Protein AF-A0A7C3LG08-F1 (afdb_monomer_lite)

Sequence (67 aa):
IAGLLADASPEGQARLQAILRQYPLGRRRGGLGRPQDVADAVVFLASERAQWITGQVLSVNGGYAML

Secondary structure (DSSP, 8-state):
-HHHH--SSHHHHHHHHHHHTT-HHHHHHTSSPPHHHHHHHHHHHHSGGGTT--S-----STTS---

Foldseek 3Di:
DLCVQADPDPVSVVRQVVVCVLAQQCVVVVHFDDPVLVVVVVVCCPDPVVVPPPPDDDDSGNNNDDD

Radius of gyration: 15.12 Å; chains: 1; bounding box: 22×16×48 Å

Structure (mmCIF, N/CA/C/O backbone):
data_AF-A0A7C3LG08-F1
#
_entry.id   AF-A0A7C3LG08-F1
#
loop_
_atom_site.group_PDB
_atom_site.id
_atom_site.type_symbol
_atom_site.label_atom_id
_atom_site.label_alt_id
_atom_site.label_comp_id
_atom_site.label_asym_id
_atom_site.label_entity_id
_atom_site.label_seq_id
_atom_site.pdbx_PDB_ins_code
_atom_site.Cartn_x
_atom_site.Cartn_y
_atom_site.Cartn_z
_atom_site.occupancy
_atom_site.B_iso_or_equiv
_atom_site.auth_seq_id
_atom_site.auth_comp_id
_atom_site.auth_asym_id
_atom_site.auth_atom_id
_atom_site.pdbx_PDB_model_num
ATOM 1 N N . ILE A 1 1 ? -4.760 2.581 -16.942 1.00 54.41 1 ILE A N 1
ATOM 2 C CA . ILE A 1 1 ? -3.490 3.343 -16.817 1.00 54.41 1 ILE A CA 1
ATOM 3 C C . ILE A 1 1 ? -2.393 2.759 -17.714 1.00 54.41 1 ILE A C 1
ATOM 5 O O . ILE A 1 1 ? -1.890 3.499 -18.542 1.00 54.41 1 ILE A O 1
ATOM 9 N N . ALA A 1 2 ? -2.071 1.456 -17.652 1.00 52.03 2 ALA A N 1
ATOM 10 C CA . ALA A 1 2 ? -1.040 0.852 -18.520 1.00 52.03 2 ALA A CA 1
ATOM 11 C C . ALA A 1 2 ? -1.273 1.061 -20.036 1.00 52.03 2 ALA A C 1
ATOM 13 O O . ALA A 1 2 ? -0.334 1.394 -20.749 1.00 52.03 2 ALA A O 1
ATOM 14 N N . GLY A 1 3 ? -2.523 0.974 -20.507 1.00 54.09 3 GLY A N 1
ATOM 15 C CA . GLY A 1 3 ? -2.867 1.222 -21.917 1.00 54.09 3 GLY A CA 1
ATOM 16 C C . GLY A 1 3 ? -2.734 2.678 -22.388 1.00 54.09 3 GLY A C 1
ATOM 17 O O . GLY A 1 3 ? -2.812 2.921 -23.581 1.00 54.09 3 GLY A O 1
ATOM 18 N N . LEU A 1 4 ? -2.526 3.641 -21.479 1.00 58.44 4 LEU A N 1
ATOM 19 C CA . LEU A 1 4 ? -2.275 5.047 -21.830 1.00 58.44 4 LEU A CA 1
ATOM 20 C C . LEU A 1 4 ? -0.771 5.339 -21.994 1.00 58.44 4 LEU A C 1
ATOM 22 O O . LEU A 1 4 ? -0.394 6.341 -22.587 1.00 58.44 4 LEU A O 1
ATOM 26 N N . LEU A 1 5 ? 0.090 4.485 -21.432 1.00 61.47 5 LEU A N 1
ATOM 27 C CA . LEU A 1 5 ? 1.543 4.689 -21.381 1.00 61.47 5 LEU A CA 1
ATOM 28 C C . LEU A 1 5 ? 2.303 3.900 -22.451 1.00 61.47 5 LEU A C 1
ATOM 30 O O . LEU A 1 5 ? 3.460 4.208 -22.716 1.00 61.47 5 LEU A O 1
ATOM 34 N N . ALA A 1 6 ? 1.659 2.896 -23.039 1.00 62.03 6 ALA A N 1
ATOM 35 C CA . ALA A 1 6 ? 2.194 2.074 -24.108 1.00 62.03 6 ALA A CA 1
ATOM 36 C C . ALA A 1 6 ? 1.165 2.019 -25.229 1.00 62.03 6 ALA A C 1
ATOM 38 O O . ALA A 1 6 ? 0.306 1.137 -25.258 1.00 62.03 6 ALA A O 1
ATOM 39 N N . ASP A 1 7 ? 1.238 2.981 -26.142 1.00 75.31 7 ASP A N 1
ATOM 40 C CA . ASP A 1 7 ? 0.731 2.712 -27.477 1.00 75.31 7 ASP A CA 1
ATOM 41 C C . ASP A 1 7 ? 1.604 1.622 -28.137 1.00 75.31 7 ASP A C 1
ATOM 43 O O . ASP A 1 7 ? 2.662 1.231 -27.630 1.00 75.31 7 ASP A O 1
ATOM 47 N N . ALA A 1 8 ? 1.149 1.075 -29.263 1.00 75.50 8 ALA A N 1
ATOM 48 C CA . ALA A 1 8 ? 1.881 0.016 -29.958 1.00 75.50 8 ALA A CA 1
ATOM 49 C C . ALA A 1 8 ? 3.201 0.505 -30.591 1.00 75.50 8 ALA A C 1
ATOM 51 O O . ALA A 1 8 ? 3.923 -0.304 -31.175 1.00 75.50 8 ALA A O 1
ATOM 52 N N . SER A 1 9 ? 3.515 1.803 -30.495 1.00 87.88 9 SER A N 1
ATOM 53 C CA . SER A 1 9 ? 4.719 2.366 -31.088 1.00 87.88 9 SER A CA 1
ATOM 54 C C . SER A 1 9 ? 5.977 1.901 -30.337 1.00 87.88 9 SER A C 1
ATOM 56 O O . SER A 1 9 ? 5.938 1.649 -29.126 1.00 87.88 9 SER A O 1
ATOM 58 N N . PRO A 1 10 ? 7.130 1.823 -31.022 1.00 87.38 10 PRO A N 1
ATOM 59 C CA . PRO A 1 10 ? 8.406 1.535 -30.370 1.00 87.38 10 PRO A CA 1
ATOM 60 C C . PRO A 1 10 ? 8.750 2.530 -29.249 1.00 87.38 10 PRO A C 1
ATOM 62 O O . PRO A 1 10 ? 9.322 2.145 -28.229 1.00 87.38 10 PRO A O 1
ATOM 65 N N . GLU A 1 11 ? 8.368 3.800 -29.403 1.00 88.88 11 GLU A N 1
ATOM 66 C CA . GLU A 1 11 ? 8.614 4.857 -28.418 1.00 88.88 11 GLU A CA 1
ATOM 67 C C . GLU A 1 11 ? 7.752 4.679 -27.162 1.00 88.88 11 GLU A C 1
ATOM 69 O O . GLU A 1 11 ? 8.263 4.771 -26.042 1.00 88.88 11 GLU A O 1
ATOM 74 N N . GLY A 1 12 ? 6.468 4.348 -27.329 1.00 85.62 12 GLY A N 1
ATOM 75 C CA . GLY A 1 12 ? 5.560 4.035 -26.224 1.00 85.62 12 GLY A CA 1
ATOM 76 C C . GLY A 1 12 ? 6.016 2.808 -25.438 1.00 85.62 12 GLY A C 1
ATOM 77 O O . GLY A 1 12 ? 6.063 2.828 -24.205 1.00 85.62 12 GLY A O 1
ATOM 78 N N . GLN A 1 13 ? 6.459 1.763 -26.138 1.00 84.44 13 GLN A N 1
ATOM 79 C CA . GLN A 1 13 ? 7.025 0.569 -25.508 1.00 84.44 13 GLN A CA 1
ATOM 80 C C . GLN A 1 13 ? 8.316 0.880 -24.738 1.00 8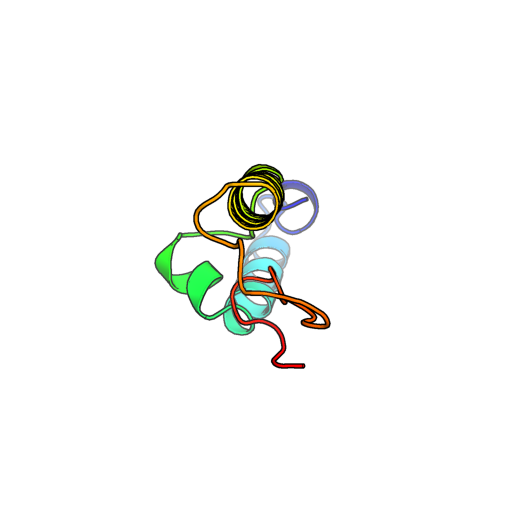4.44 13 GLN A C 1
ATOM 82 O O . GLN A 1 13 ? 8.472 0.436 -23.596 1.00 84.44 13 GLN A O 1
ATOM 87 N N . ALA A 1 14 ? 9.225 1.675 -25.310 1.00 87.00 14 ALA A N 1
ATOM 88 C CA . ALA A 1 14 ? 10.452 2.096 -24.637 1.00 87.00 14 ALA A CA 1
ATOM 89 C C . ALA A 1 14 ? 10.157 2.937 -23.384 1.00 87.00 14 ALA A C 1
ATOM 91 O O . ALA A 1 14 ? 10.774 2.731 -22.334 1.00 87.00 14 ALA A O 1
ATOM 92 N N . ARG A 1 15 ? 9.167 3.836 -23.458 1.00 85.94 15 ARG A N 1
ATOM 93 C CA . ARG A 1 15 ? 8.726 4.658 -22.327 1.00 85.94 15 ARG A CA 1
ATOM 94 C C . ARG A 1 15 ? 8.113 3.812 -21.215 1.00 85.94 15 ARG A C 1
ATOM 96 O O . ARG A 1 15 ? 8.483 3.986 -20.054 1.00 85.94 15 ARG A O 1
ATOM 103 N N . LEU A 1 16 ? 7.242 2.857 -21.548 1.00 84.12 16 LEU A N 1
ATOM 104 C CA . LEU A 1 16 ? 6.701 1.911 -20.570 1.00 84.12 16 LEU A CA 1
ATOM 105 C C . LEU A 1 16 ? 7.819 1.108 -19.899 1.00 84.12 16 LEU A C 1
ATOM 107 O O . LEU A 1 16 ? 7.827 0.981 -18.676 1.00 84.12 16 LEU A O 1
ATOM 111 N N . GLN A 1 17 ? 8.782 0.600 -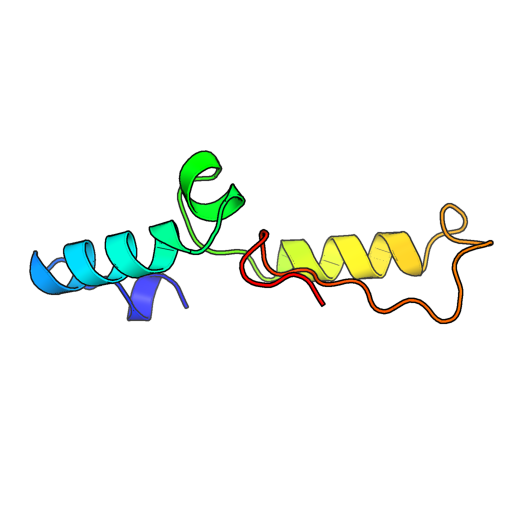20.669 1.00 85.44 17 GLN A N 1
ATOM 112 C CA . GLN A 1 17 ? 9.919 -0.139 -20.118 1.00 85.44 17 GLN A CA 1
ATOM 113 C C . GLN A 1 17 ? 10.761 0.723 -19.170 1.00 85.44 17 GLN A C 1
ATOM 115 O O . GLN A 1 17 ? 11.158 0.254 -18.102 1.00 85.44 17 GLN A O 1
ATOM 120 N N . ALA A 1 18 ? 11.004 1.990 -19.514 1.00 86.81 18 ALA A N 1
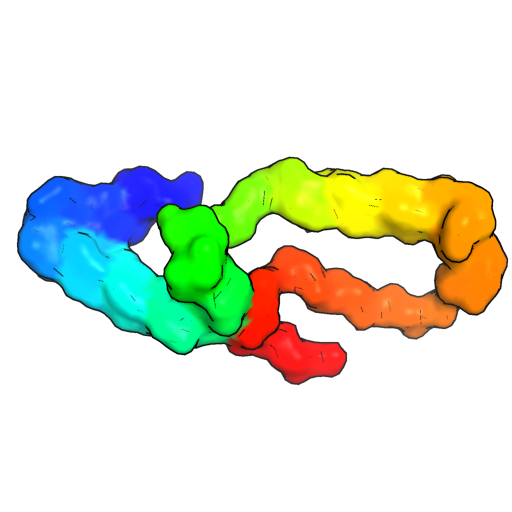ATOM 121 C CA . ALA A 1 18 ? 11.708 2.929 -18.643 1.00 86.81 18 ALA A CA 1
ATOM 122 C C . ALA A 1 18 ? 10.960 3.157 -17.318 1.00 86.81 18 ALA A C 1
ATOM 124 O O . ALA A 1 18 ? 11.586 3.141 -16.259 1.00 86.81 18 ALA A O 1
ATOM 125 N N . ILE A 1 19 ? 9.630 3.278 -17.359 1.00 85.56 19 ILE A N 1
ATOM 126 C CA . ILE A 1 19 ? 8.793 3.395 -16.157 1.00 85.56 19 ILE A CA 1
ATOM 127 C C . ILE A 1 19 ? 8.876 2.111 -15.328 1.00 85.56 19 ILE A C 1
ATOM 129 O O . ILE A 1 19 ? 9.204 2.167 -14.147 1.00 85.56 19 ILE A O 1
ATOM 133 N N . LEU A 1 20 ? 8.654 0.937 -15.929 1.00 85.81 20 LEU A N 1
ATOM 134 C CA . LEU A 1 20 ? 8.677 -0.351 -15.220 1.00 85.81 20 LEU A CA 1
ATOM 135 C C . LEU A 1 20 ? 10.023 -0.636 -14.546 1.00 85.81 20 LEU A C 1
ATOM 137 O O . LEU A 1 20 ? 10.071 -1.353 -13.545 1.00 85.81 20 LEU A O 1
ATOM 141 N N . ARG A 1 21 ? 11.123 -0.044 -15.030 1.00 86.25 21 ARG A N 1
ATOM 142 C CA . ARG A 1 21 ? 12.425 -0.152 -14.364 1.00 86.25 21 ARG A CA 1
ATOM 143 C C . ARG A 1 21 ? 12.432 0.412 -12.947 1.00 86.25 21 ARG A C 1
ATOM 145 O O . ARG A 1 21 ? 13.239 -0.077 -12.157 1.00 86.25 21 ARG A O 1
ATOM 152 N N . GLN A 1 22 ? 11.556 1.365 -12.644 1.00 86.25 22 GLN A N 1
ATOM 153 C CA . GLN A 1 22 ? 11.414 1.992 -11.330 1.00 86.25 22 GLN A CA 1
ATOM 154 C C . GLN A 1 22 ? 10.525 1.182 -10.373 1.00 86.25 22 GLN A C 1
ATOM 156 O O . GLN A 1 22 ? 10.503 1.476 -9.188 1.00 86.25 22 GLN A O 1
ATOM 161 N N . TYR A 1 23 ? 9.819 0.150 -10.853 1.00 87.56 23 TYR A N 1
ATOM 162 C CA . TYR A 1 23 ? 8.929 -0.689 -10.044 1.00 87.56 23 TYR A CA 1
ATOM 163 C C . TYR A 1 23 ? 9.538 -2.094 -9.899 1.00 87.56 23 TYR A C 1
ATOM 165 O O . TYR A 1 23 ? 9.411 -2.905 -10.824 1.00 87.56 23 TYR A O 1
ATOM 173 N N . PRO A 1 24 ? 10.172 -2.440 -8.761 1.00 84.50 24 PRO A N 1
ATOM 174 C CA . PRO A 1 24 ? 10.742 -3.768 -8.524 1.00 84.50 24 PRO A CA 1
ATOM 175 C C . PRO A 1 24 ? 9.764 -4.912 -8.822 1.00 84.50 24 PRO A C 1
ATOM 177 O O . PRO A 1 24 ? 10.130 -5.896 -9.471 1.00 84.50 24 PRO A O 1
ATOM 180 N N . LEU A 1 25 ? 8.499 -4.757 -8.415 1.00 82.81 25 LEU A N 1
ATOM 181 C CA . LEU A 1 25 ? 7.449 -5.732 -8.718 1.00 82.81 25 LEU A CA 1
ATOM 182 C C . LEU A 1 25 ? 6.914 -5.611 -10.147 1.00 82.81 25 LEU A C 1
ATOM 184 O O . LEU A 1 25 ? 6.504 -6.620 -10.718 1.00 82.81 25 LEU A O 1
ATOM 188 N N . GLY A 1 26 ? 6.976 -4.427 -10.757 1.00 71.75 26 GLY A N 1
ATOM 189 C CA . GLY A 1 26 ? 6.510 -4.218 -12.126 1.00 71.75 26 GLY A CA 1
ATOM 190 C C . GLY A 1 26 ? 7.310 -5.003 -13.166 1.00 71.75 26 GLY A C 1
ATOM 191 O O . GLY A 1 26 ? 6.735 -5.512 -14.128 1.00 71.75 26 GLY A O 1
ATOM 192 N N . ARG A 1 27 ? 8.613 -5.216 -12.923 1.00 64.50 27 ARG A N 1
ATOM 193 C CA . ARG A 1 27 ? 9.445 -6.106 -13.754 1.00 64.50 27 ARG A CA 1
ATOM 194 C C . ARG A 1 27 ? 9.067 -7.581 -13.615 1.00 64.50 27 ARG A C 1
ATOM 196 O O . ARG A 1 27 ? 9.060 -8.296 -14.609 1.00 64.50 27 ARG A O 1
ATOM 203 N N . ARG A 1 28 ? 8.778 -8.048 -12.393 1.00 65.19 28 ARG A N 1
ATOM 204 C CA . ARG A 1 28 ? 8.502 -9.473 -12.123 1.00 65.19 28 ARG A CA 1
ATOM 205 C C . ARG A 1 28 ? 7.068 -9.884 -12.447 1.00 65.19 28 ARG A C 1
ATOM 207 O O . ARG A 1 28 ? 6.848 -11.020 -12.846 1.00 65.19 28 ARG A O 1
ATOM 214 N N . ARG A 1 29 ? 6.101 -8.980 -12.269 1.00 69.69 29 ARG A N 1
ATOM 215 C CA . ARG A 1 29 ? 4.670 -9.245 -12.494 1.00 69.69 29 ARG A CA 1
ATOM 216 C C . ARG A 1 29 ? 4.180 -8.816 -13.884 1.00 69.69 29 ARG A C 1
ATOM 218 O O . ARG A 1 29 ? 3.015 -9.035 -14.200 1.00 69.69 29 ARG A O 1
ATOM 225 N N . GLY A 1 30 ? 5.062 -8.241 -14.709 1.00 66.56 30 GLY A N 1
ATOM 226 C CA . GLY A 1 30 ? 4.793 -7.921 -16.114 1.00 66.56 30 GLY A CA 1
ATOM 227 C C . GLY A 1 30 ? 3.886 -6.708 -16.327 1.00 66.56 30 GLY A C 1
ATOM 228 O O . GLY A 1 30 ? 3.089 -6.705 -17.261 1.00 66.56 30 GLY A O 1
ATOM 229 N N . GLY A 1 31 ? 3.964 -5.686 -15.469 1.00 76.69 31 GLY A N 1
ATOM 230 C CA . GLY A 1 31 ? 3.143 -4.485 -15.624 1.00 76.69 31 GLY A CA 1
ATOM 231 C C . GLY A 1 31 ? 3.036 -3.618 -14.375 1.00 76.69 31 GLY A C 1
ATOM 232 O O . GLY A 1 31 ? 3.655 -3.884 -13.351 1.00 76.69 31 GLY A O 1
ATOM 233 N N . LEU A 1 32 ? 2.238 -2.556 -14.470 1.00 83.81 32 LEU A N 1
ATOM 234 C CA . LEU A 1 32 ? 1.923 -1.685 -13.336 1.00 83.81 32 LEU A CA 1
ATOM 235 C C . LEU A 1 32 ? 0.929 -2.355 -12.377 1.00 83.81 32 LEU A C 1
ATOM 237 O O . LEU A 1 32 ? 0.212 -3.284 -12.758 1.00 83.81 32 LEU A O 1
ATOM 241 N N . GLY A 1 33 ? 0.872 -1.836 -11.147 1.00 84.94 33 GLY A N 1
ATOM 242 C CA . GLY A 1 33 ? -0.126 -2.240 -10.160 1.00 84.94 33 GLY A CA 1
ATOM 243 C C . GLY A 1 33 ? -1.555 -2.089 -10.685 1.00 84.94 33 GLY A C 1
ATOM 244 O O . GLY A 1 33 ? -1.859 -1.230 -11.522 1.00 84.94 33 GLY A O 1
ATOM 245 N N . ARG A 1 34 ? -2.436 -2.955 -10.199 1.00 87.88 34 ARG A N 1
ATOM 246 C CA . ARG A 1 34 ? -3.867 -2.972 -10.492 1.00 87.88 34 ARG A CA 1
ATOM 247 C C . ARG A 1 34 ? -4.628 -2.314 -9.340 1.00 87.88 34 ARG A C 1
ATOM 249 O O . ARG A 1 34 ? -4.149 -2.342 -8.209 1.00 87.88 34 ARG A O 1
ATOM 256 N N . PRO A 1 35 ? -5.843 -1.790 -9.577 1.00 91.44 35 PRO A N 1
ATOM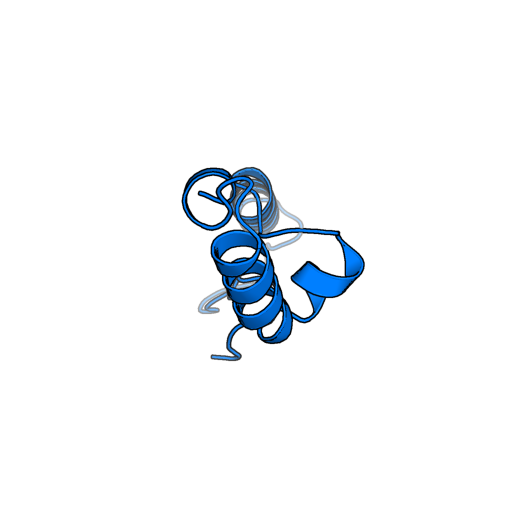 257 C CA . PRO A 1 35 ? -6.697 -1.288 -8.497 1.00 91.44 35 PRO A CA 1
ATOM 258 C C . PRO A 1 35 ? -6.917 -2.308 -7.367 1.00 91.44 35 PRO A C 1
ATOM 260 O O . PRO A 1 35 ? -7.039 -1.935 -6.206 1.00 91.44 35 PRO A O 1
ATOM 263 N N . GLN A 1 36 ? -6.914 -3.600 -7.693 1.00 93.62 36 GLN A N 1
ATOM 264 C CA . GLN A 1 36 ? -7.034 -4.679 -6.715 1.00 93.62 36 GLN A CA 1
ATOM 265 C C . GLN A 1 36 ? -5.860 -4.733 -5.729 1.00 93.62 36 GLN A C 1
ATOM 267 O O . GLN A 1 36 ? -6.089 -5.050 -4.571 1.00 93.62 36 GLN A O 1
ATOM 272 N N . ASP A 1 37 ? -4.637 -4.361 -6.129 1.00 92.19 37 ASP A N 1
ATOM 273 C CA . ASP A 1 37 ? -3.478 -4.445 -5.230 1.00 92.19 37 ASP A CA 1
ATOM 274 C C . ASP A 1 37 ? -3.641 -3.514 -4.007 1.00 92.19 37 ASP A C 1
ATOM 276 O O . ASP A 1 37 ? -3.264 -3.885 -2.897 1.00 92.19 37 ASP A O 1
ATOM 280 N N . VAL A 1 38 ? -4.249 -2.328 -4.175 1.00 94.25 38 VAL A N 1
ATOM 281 C CA . VAL A 1 38 ? -4.575 -1.435 -3.044 1.00 94.25 38 VAL A CA 1
ATOM 282 C C . VAL A 1 38 ? -5.824 -1.889 -2.290 1.00 94.25 38 VAL A C 1
ATOM 284 O O . VAL A 1 38 ? -5.851 -1.803 -1.065 1.00 94.25 38 VAL A O 1
ATOM 287 N N . ALA A 1 39 ? -6.835 -2.415 -2.988 1.00 97.19 39 ALA A N 1
ATOM 288 C CA . ALA A 1 39 ? -8.042 -2.927 -2.346 1.00 97.19 39 ALA A CA 1
ATOM 289 C C . ALA A 1 39 ? -7.720 -4.078 -1.379 1.00 97.19 39 ALA A C 1
ATOM 291 O O . ALA A 1 39 ? -8.172 -4.061 -0.237 1.00 97.19 39 ALA A O 1
ATOM 292 N N . ASP A 1 40 ? -6.873 -5.021 -1.794 1.00 97.12 40 ASP A N 1
ATOM 293 C CA . ASP A 1 40 ? -6.467 -6.160 -0.967 1.00 97.12 40 ASP A CA 1
ATOM 294 C C . ASP A 1 40 ? -5.675 -5.713 0.273 1.00 97.12 40 ASP A C 1
ATOM 296 O O . ASP A 1 40 ? -5.874 -6.246 1.367 1.00 97.12 40 ASP A O 1
ATOM 300 N N . ALA A 1 41 ? -4.820 -4.692 0.142 1.00 96.94 41 ALA A N 1
ATOM 301 C CA . ALA A 1 41 ? -4.098 -4.113 1.275 1.00 96.94 41 ALA A CA 1
ATOM 302 C C . ALA A 1 41 ? -5.048 -3.454 2.290 1.00 96.94 41 ALA A C 1
ATOM 304 O O . ALA A 1 41 ? -4.878 -3.623 3.498 1.00 96.94 41 ALA A O 1
ATOM 305 N N . VAL A 1 42 ? -6.077 -2.747 1.811 1.00 97.56 42 VAL A N 1
ATOM 306 C CA . VAL A 1 42 ? -7.121 -2.163 2.668 1.00 97.56 42 VAL A CA 1
ATOM 307 C C . VAL A 1 42 ? -7.915 -3.259 3.376 1.00 97.56 42 VAL A C 1
ATOM 309 O O . VAL A 1 42 ? -8.120 -3.173 4.584 1.00 97.56 42 VAL A O 1
ATOM 312 N N . VAL A 1 43 ? -8.312 -4.314 2.659 1.00 98.19 43 VAL A N 1
ATOM 313 C CA . VAL A 1 43 ? -9.019 -5.465 3.245 1.00 98.19 43 VAL A CA 1
ATOM 314 C C . VAL A 1 43 ? -8.174 -6.132 4.332 1.00 98.19 43 VAL A C 1
ATOM 316 O O . VAL A 1 43 ? -8.701 -6.471 5.389 1.00 98.19 43 VAL A O 1
ATOM 319 N N . PHE A 1 44 ? -6.863 -6.284 4.119 1.00 98.06 44 PHE A N 1
ATOM 320 C CA . PHE A 1 44 ? -5.955 -6.791 5.147 1.00 98.06 44 PHE A CA 1
ATOM 321 C C . PHE A 1 44 ? -5.941 -5.895 6.392 1.00 98.06 44 PHE A C 1
ATOM 323 O O . PHE A 1 44 ? -6.144 -6.406 7.494 1.00 98.06 44 PHE A O 1
ATOM 330 N N . LEU A 1 45 ? -5.748 -4.582 6.223 1.00 97.81 45 LEU A N 1
ATOM 331 C CA . LEU A 1 45 ? -5.704 -3.630 7.340 1.00 97.81 45 LEU A CA 1
ATOM 332 C C . LEU A 1 45 ? -7.032 -3.543 8.104 1.00 97.81 45 LEU A C 1
ATOM 334 O O . LEU A 1 45 ? -7.025 -3.309 9.306 1.00 97.81 45 LEU A O 1
ATOM 338 N N . ALA A 1 46 ? -8.161 -3.757 7.428 1.00 97.50 46 ALA A N 1
ATOM 339 C CA . ALA A 1 46 ? -9.481 -3.796 8.052 1.00 97.50 46 ALA A CA 1
ATOM 340 C C . ALA A 1 46 ? -9.801 -5.137 8.743 1.00 97.50 46 ALA A C 1
ATOM 342 O O . ALA A 1 46 ? -10.801 -5.240 9.450 1.00 97.50 46 ALA A O 1
ATOM 343 N N . SER A 1 47 ? -8.996 -6.179 8.522 1.00 98.44 47 SER A N 1
ATOM 344 C CA . SER A 1 47 ? -9.238 -7.509 9.086 1.00 98.44 47 SER A CA 1
ATOM 345 C C . SER A 1 47 ? -8.688 -7.657 10.508 1.00 98.44 47 SER A C 1
ATOM 347 O O . SER A 1 47 ? -7.741 -6.977 10.900 1.00 98.44 47 SER A O 1
ATOM 349 N N . GLU A 1 48 ? -9.189 -8.648 11.253 1.00 98.31 48 GLU A N 1
ATOM 350 C CA . GLU A 1 48 ? -8.673 -9.000 12.590 1.00 98.31 48 GLU A CA 1
ATOM 351 C C . GLU A 1 48 ? -7.173 -9.344 12.594 1.00 98.31 48 GLU A C 1
ATOM 353 O O . GLU A 1 48 ? -6.494 -9.224 13.614 1.00 98.31 48 GLU A O 1
ATOM 358 N N . ARG A 1 49 ? -6.610 -9.726 11.439 1.00 98.19 49 ARG A N 1
ATOM 359 C CA . ARG A 1 49 ? -5.175 -10.021 11.304 1.00 98.19 49 ARG A CA 1
ATOM 360 C C . ARG A 1 49 ? -4.297 -8.790 11.523 1.00 98.19 49 ARG A C 1
ATOM 362 O O . ARG A 1 49 ? -3.125 -8.947 11.851 1.00 98.19 49 ARG A O 1
ATOM 369 N N . ALA A 1 50 ? -4.848 -7.591 11.354 1.00 98.25 50 ALA A N 1
ATOM 370 C CA . ALA A 1 50 ? -4.153 -6.328 11.552 1.00 98.25 50 ALA A CA 1
ATOM 371 C C . ALA A 1 50 ? -4.474 -5.666 12.908 1.00 98.25 50 ALA A C 1
ATOM 373 O O . ALA A 1 50 ? -4.120 -4.509 13.104 1.00 98.25 50 ALA A O 1
ATOM 374 N N . GLN A 1 51 ? -5.088 -6.380 13.867 1.00 98.12 51 GLN A N 1
ATOM 375 C CA . GLN A 1 51 ? -5.606 -5.803 15.125 1.00 98.12 51 GLN A CA 1
ATOM 376 C C . GLN A 1 51 ? -4.593 -5.019 15.980 1.00 98.12 51 GLN A C 1
ATOM 378 O O . GLN A 1 51 ? -4.991 -4.221 16.823 1.00 98.12 51 GLN A O 1
ATOM 383 N N . TRP A 1 52 ? -3.291 -5.244 15.787 1.00 98.00 52 TRP A N 1
ATOM 384 C CA . TRP A 1 52 ? -2.225 -4.554 16.522 1.00 98.00 52 TRP A CA 1
ATOM 385 C C . TRP A 1 52 ? -1.449 -3.534 15.674 1.00 98.00 52 TRP A C 1
ATOM 387 O O . TRP A 1 52 ? -0.436 -2.992 16.111 1.00 98.00 52 TRP A O 1
ATOM 397 N N . ILE A 1 53 ? -1.896 -3.277 14.444 1.00 97.44 53 ILE A N 1
ATOM 398 C CA . ILE A 1 53 ? -1.265 -2.341 13.513 1.00 97.44 53 ILE A CA 1
ATOM 399 C C . ILE A 1 53 ? -2.023 -1.016 13.580 1.00 97.44 53 ILE A C 1
ATOM 401 O O . ILE A 1 53 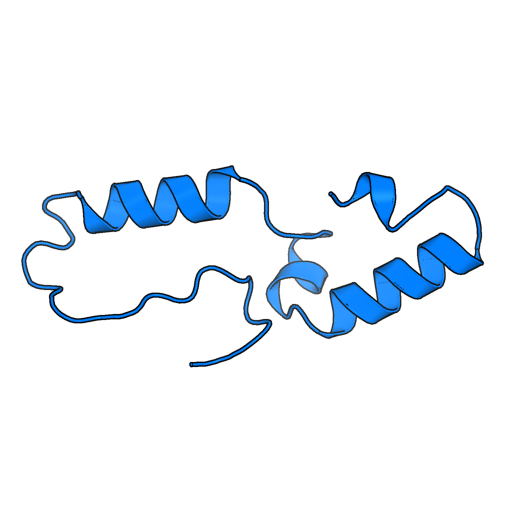? -3.171 -0.919 13.158 1.00 97.44 53 ILE A O 1
ATOM 405 N N . THR A 1 54 ? -1.372 0.026 14.094 1.00 97.00 54 THR A N 1
ATOM 406 C CA . THR A 1 54 ? -1.940 1.377 14.176 1.00 97.00 54 THR A CA 1
ATOM 407 C C . THR A 1 54 ? -0.878 2.448 13.926 1.00 97.00 54 THR A C 1
ATOM 409 O O . THR A 1 54 ? 0.319 2.215 14.115 1.00 97.00 54 THR A O 1
ATOM 412 N N . GLY A 1 55 ? -1.309 3.616 13.442 1.00 95.75 55 GLY A N 1
ATOM 413 C CA . GLY A 1 55 ? -0.440 4.763 13.151 1.00 95.75 55 GLY A CA 1
ATOM 414 C C . GLY A 1 55 ? 0.555 4.559 12.001 1.00 95.75 55 GLY A C 1
ATOM 415 O O . GLY A 1 55 ? 1.456 5.375 11.837 1.00 95.75 55 GLY A O 1
ATOM 416 N N . GLN A 1 56 ? 0.421 3.481 11.223 1.00 95.00 56 GLN A N 1
ATOM 417 C CA . GLN A 1 56 ? 1.338 3.161 10.128 1.00 95.00 56 GLN A CA 1
ATOM 418 C C . GLN A 1 56 ? 0.832 3.702 8.791 1.00 95.00 56 GLN A C 1
ATOM 420 O O . GLN A 1 56 ? -0.361 3.648 8.495 1.00 95.00 56 GLN A O 1
ATOM 425 N N . VAL A 1 57 ? 1.764 4.147 7.949 1.00 93.12 57 VAL A N 1
ATOM 426 C CA . VAL A 1 57 ? 1.510 4.472 6.542 1.00 93.12 57 VAL A CA 1
ATOM 427 C C . VAL A 1 57 ? 2.024 3.312 5.695 1.00 93.12 57 VAL A C 1
ATOM 429 O O . VAL A 1 57 ? 3.222 3.046 5.665 1.00 93.12 57 VAL A O 1
ATOM 432 N N . LEU A 1 58 ? 1.125 2.608 5.004 1.00 92.44 58 LEU A N 1
ATOM 433 C CA . LEU A 1 58 ? 1.493 1.485 4.142 1.00 92.44 58 LEU A CA 1
ATOM 434 C C . LEU A 1 58 ? 1.560 1.927 2.676 1.00 92.44 58 LEU A C 1
ATOM 436 O O . LEU A 1 58 ? 0.538 2.195 2.046 1.00 92.44 58 LEU A O 1
ATOM 440 N N . SER A 1 59 ? 2.766 1.958 2.113 1.00 92.19 59 SER A N 1
ATOM 441 C CA . SER A 1 59 ? 2.966 2.246 0.689 1.00 92.19 59 SER A CA 1
ATOM 442 C C . SER A 1 59 ? 2.624 1.032 -0.183 1.00 92.19 59 SER A C 1
ATOM 444 O O . SER A 1 59 ? 3.348 0.038 -0.192 1.00 92.19 59 SER A O 1
ATOM 446 N N . VAL A 1 60 ? 1.555 1.130 -0.982 1.00 92.38 60 VAL A N 1
ATOM 447 C CA . VAL A 1 60 ? 1.117 0.083 -1.930 1.00 92.38 60 VAL A CA 1
ATOM 448 C C . VAL A 1 60 ? 1.428 0.503 -3.371 1.00 92.38 60 VAL A C 1
ATOM 450 O O . VAL A 1 60 ? 0.544 0.797 -4.168 1.00 92.38 60 VAL A O 1
ATOM 453 N N . ASN A 1 61 ? 2.717 0.598 -3.705 1.00 89.81 61 ASN A N 1
ATOM 454 C CA . ASN A 1 61 ? 3.181 1.168 -4.982 1.00 89.81 61 ASN A CA 1
ATOM 455 C C . ASN A 1 61 ? 4.109 0.238 -5.786 1.00 89.81 61 ASN A C 1
ATOM 457 O O . ASN A 1 61 ? 4.770 0.675 -6.725 1.00 89.81 61 ASN A O 1
ATOM 461 N N . GLY A 1 62 ? 4.203 -1.043 -5.419 1.00 88.62 62 GLY A N 1
ATOM 462 C CA . GLY A 1 62 ? 5.058 -2.007 -6.119 1.00 88.62 62 GLY A CA 1
ATOM 463 C C . GLY A 1 62 ? 6.567 -1.812 -5.913 1.00 88.62 62 GLY A C 1
ATOM 464 O O . GLY A 1 62 ? 7.351 -2.389 -6.673 1.00 88.62 62 GLY A O 1
ATOM 465 N N .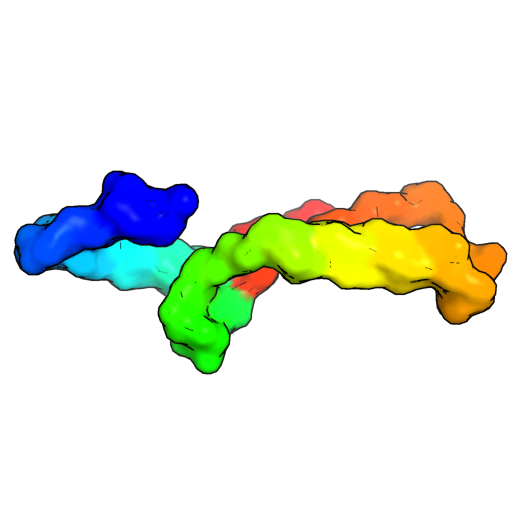 GLY A 1 63 ? 6.964 -1.017 -4.911 1.00 87.62 63 GLY A N 1
ATOM 466 C CA . GLY A 1 63 ? 8.355 -0.699 -4.575 1.00 87.62 63 GLY A CA 1
ATOM 467 C C . GLY A 1 63 ? 8.911 0.525 -5.307 1.00 87.62 63 GLY A C 1
ATOM 468 O O . GLY A 1 63 ? 10.125 0.667 -5.392 1.00 87.62 63 GLY A O 1
ATOM 469 N N . TYR A 1 64 ? 8.042 1.370 -5.869 1.00 86.62 64 TYR A N 1
ATOM 470 C CA . TYR A 1 64 ? 8.437 2.580 -6.598 1.00 86.62 64 TYR A CA 1
ATOM 471 C C . TYR A 1 64 ? 9.141 3.611 -5.712 1.00 86.62 64 TYR A C 1
ATOM 473 O O . TYR A 1 64 ? 10.112 4.243 -6.118 1.00 86.62 64 TYR A O 1
ATOM 481 N N . ALA A 1 65 ? 8.645 3.769 -4.490 1.00 81.38 65 ALA A N 1
ATOM 482 C CA . ALA A 1 65 ? 9.216 4.643 -3.483 1.00 81.38 65 ALA A CA 1
ATOM 483 C C . ALA A 1 65 ? 9.073 3.974 -2.115 1.00 81.38 65 ALA A C 1
ATOM 485 O O . ALA A 1 65 ? 8.029 3.377 -1.832 1.00 81.38 65 ALA A O 1
ATOM 486 N N . MET A 1 66 ? 10.112 4.084 -1.287 1.00 67.62 66 MET A N 1
ATOM 487 C CA . MET A 1 66 ? 10.040 3.778 0.141 1.00 67.62 66 MET A CA 1
ATOM 488 C C . MET A 1 66 ? 9.819 5.105 0.871 1.00 67.62 66 MET A C 1
ATOM 490 O O . MET A 1 66 ? 10.642 6.011 0.738 1.00 67.62 66 MET A O 1
ATOM 494 N N . LEU A 1 67 ? 8.683 5.223 1.557 1.00 60.69 67 LEU A N 1
ATOM 495 C CA . LEU A 1 67 ? 8.409 6.259 2.555 1.00 60.69 67 LEU A CA 1
ATOM 496 C C . LEU A 1 67 ? 8.570 5.639 3.939 1.00 60.69 67 LEU A C 1
ATOM 498 O O . LEU A 1 67 ? 8.137 4.470 4.077 1.00 60.69 67 LEU A O 1
#

pLDDT: mean 84.86, std 12.75, range [52.03, 98.44]